Protein AF-A0A932UKZ8-F1 (afdb_monomer_lite)

Sequence (132 aa):
ILFGEGIGVGMIQLVLGIIAAFVGWVVWAYLTYFIGTSIFGGTATPGEMLRTIGFAESPSVLNILSFIPFLGAIIGLVAAIWALVCGVVAIRQALDFSTGKAILTAVIAFIPAAIVTVVLLIIPTLILGAGS

pLDDT: mean 80.65, std 9.66, range [47.84, 92.0]

Radius of gyration: 16.86 Å; chains: 1; bounding box: 42×23×49 Å

Foldseek 3Di:
DVVVLVVVLVVVLVVLLVVLVVVLLLLLLVLLVCLLCVVVNFDADSVLSSVLLVVLLVLVVCCVVLVDPPVVVVSVVVSVVSSLVSQLVSSCVRRVDDSVSSNVSNVVSVVVSVVSSCCSNPVSVCVSVVVD

Structure (mmCIF, N/CA/C/O backbone):
data_AF-A0A932UKZ8-F1
#
_entry.id   AF-A0A932UKZ8-F1
#
loop_
_atom_site.group_PDB
_atom_site.id
_atom_site.type_symbol
_atom_site.label_atom_id
_atom_site.label_alt_id
_atom_site.label_comp_id
_atom_site.label_asym_id
_atom_site.label_entity_id
_atom_site.label_seq_id
_atom_site.pdbx_PDB_ins_code
_atom_site.Cartn_x
_atom_site.Cartn_y
_atom_site.Cartn_z
_atom_site.occupancy
_atom_site.B_iso_or_equiv
_atom_site.auth_seq_id
_atom_site.auth_comp_id
_atom_site.auth_asym_id
_atom_site.auth_atom_id
_atom_site.pdbx_PDB_model_num
ATOM 1 N N . ILE A 1 1 ? 22.214 -1.564 -32.968 1.00 49.44 1 ILE A N 1
ATOM 2 C CA . ILE A 1 1 ? 22.276 -0.496 -31.941 1.00 49.44 1 ILE A CA 1
ATOM 3 C C . ILE A 1 1 ? 20.907 -0.330 -31.268 1.00 49.44 1 ILE A C 1
ATOM 5 O O . ILE A 1 1 ? 20.851 -0.508 -30.064 1.00 49.44 1 ILE A O 1
ATOM 9 N N . LEU A 1 2 ? 19.802 -0.235 -32.023 1.00 54.16 2 LEU A N 1
ATOM 10 C CA . LEU A 1 2 ? 18.416 -0.176 -31.500 1.00 54.16 2 LEU A CA 1
ATOM 11 C C . LEU A 1 2 ? 17.971 -1.328 -30.560 1.00 54.16 2 LEU A C 1
ATOM 13 O O . LEU A 1 2 ? 17.181 -1.112 -29.651 1.00 54.16 2 LEU A O 1
ATOM 17 N N . PHE A 1 3 ? 18.482 -2.556 -30.730 1.00 53.78 3 PHE A N 1
ATOM 18 C CA . PHE A 1 3 ? 18.093 -3.696 -29.878 1.00 53.78 3 PHE A CA 1
ATOM 19 C C . PHE A 1 3 ? 18.729 -3.691 -28.474 1.00 53.78 3 PHE A C 1
ATOM 21 O O . PHE A 1 3 ? 18.187 -4.311 -27.564 1.00 53.78 3 PHE A O 1
ATOM 28 N N . GLY A 1 4 ? 19.869 -3.014 -28.282 1.00 57.41 4 GLY A N 1
ATOM 29 C CA . GLY A 1 4 ? 20.557 -2.958 -26.983 1.00 57.41 4 GLY A CA 1
ATOM 30 C C . GLY A 1 4 ? 19.943 -1.934 -26.026 1.00 57.41 4 GLY A C 1
ATOM 31 O O . GLY A 1 4 ? 19.856 -2.185 -24.826 1.00 57.41 4 GLY A O 1
ATOM 32 N N . GLU A 1 5 ? 19.455 -0.816 -26.567 1.00 63.47 5 GLU A N 1
ATOM 33 C CA . GLU A 1 5 ? 18.802 0.250 -25.796 1.00 63.47 5 GLU A CA 1
ATOM 34 C C . GLU A 1 5 ? 17.436 -0.199 -25.254 1.00 63.47 5 GLU A C 1
ATOM 36 O O . GLU A 1 5 ? 17.136 0.021 -24.081 1.00 63.47 5 GLU A O 1
ATOM 41 N N . GLY A 1 6 ? 16.656 -0.946 -26.048 1.00 68.56 6 GLY A N 1
ATOM 42 C CA . GLY A 1 6 ? 15.357 -1.479 -25.616 1.00 68.56 6 GLY A CA 1
ATOM 43 C C . GLY A 1 6 ? 15.440 -2.483 -24.457 1.00 68.56 6 GLY A C 1
ATOM 44 O O . GLY A 1 6 ? 14.582 -2.479 -23.574 1.00 68.56 6 GLY A O 1
ATOM 45 N N . ILE A 1 7 ? 16.493 -3.309 -24.405 1.00 74.81 7 ILE A N 1
ATOM 46 C CA . ILE A 1 7 ? 16.706 -4.256 -23.294 1.00 74.81 7 ILE A CA 1
ATOM 47 C C . ILE A 1 7 ? 17.086 -3.503 -22.011 1.00 74.81 7 ILE A C 1
ATOM 49 O O . ILE A 1 7 ? 16.579 -3.831 -20.939 1.00 74.81 7 ILE A O 1
ATOM 53 N N . GLY A 1 8 ? 17.929 -2.467 -22.109 1.00 80.81 8 GLY A N 1
ATOM 54 C CA . GLY A 1 8 ? 18.306 -1.634 -20.962 1.00 80.81 8 GLY A CA 1
ATOM 55 C C . GLY A 1 8 ? 17.102 -0.934 -20.326 1.00 80.81 8 GLY A C 1
ATOM 56 O O . GLY A 1 8 ? 16.909 -1.019 -19.112 1.00 80.81 8 GLY A O 1
ATOM 57 N N . VAL A 1 9 ? 16.247 -0.317 -21.145 1.00 80.56 9 VAL A N 1
ATOM 58 C CA . VAL A 1 9 ? 15.016 0.344 -20.678 1.00 80.56 9 VAL A CA 1
ATOM 59 C C . VAL A 1 9 ? 14.041 -0.661 -20.057 1.00 80.56 9 VAL A C 1
ATOM 61 O O . VAL A 1 9 ? 13.512 -0.401 -18.976 1.00 80.56 9 VAL A O 1
ATOM 64 N N . GLY A 1 10 ? 13.857 -1.834 -20.672 1.00 80.19 10 GLY A N 1
ATOM 65 C CA . GLY A 1 10 ? 12.978 -2.882 -20.139 1.00 80.19 10 GLY A CA 1
ATOM 66 C C . GLY A 1 10 ? 13.426 -3.418 -18.773 1.00 80.19 10 GLY A C 1
ATOM 67 O O . GLY A 1 10 ? 12.602 -3.597 -17.875 1.00 80.19 10 GLY A O 1
ATOM 68 N N . MET A 1 11 ? 14.733 -3.609 -18.569 1.00 83.12 11 MET A N 1
ATOM 69 C CA . MET A 1 11 ? 15.276 -4.043 -17.274 1.00 83.12 11 MET A CA 1
ATOM 70 C C . MET A 1 11 ? 15.093 -2.977 -16.187 1.00 83.12 11 MET A C 1
ATOM 72 O O . MET A 1 11 ? 14.730 -3.306 -15.057 1.00 83.12 11 MET A O 1
ATOM 76 N N . ILE A 1 12 ? 15.289 -1.698 -16.526 1.00 85.06 12 ILE A N 1
ATOM 77 C CA . ILE A 1 12 ? 15.037 -0.581 -15.605 1.00 85.06 12 ILE A CA 1
ATOM 78 C C . ILE A 1 12 ? 13.549 -0.526 -15.232 1.00 85.06 12 ILE A C 1
ATOM 80 O O . ILE A 1 12 ? 13.220 -0.416 -14.052 1.00 85.06 12 ILE A O 1
ATOM 84 N N . GLN A 1 13 ? 12.644 -0.666 -16.204 1.00 81.94 13 GLN A N 1
ATOM 85 C CA . GLN A 1 13 ? 11.199 -0.685 -15.956 1.00 81.94 13 GLN A CA 1
ATOM 86 C C . GLN A 1 13 ? 10.766 -1.859 -15.068 1.00 81.94 13 GLN A C 1
ATOM 88 O O . GLN A 1 13 ? 9.925 -1.671 -14.191 1.00 81.94 13 GLN A O 1
ATOM 93 N N . LEU A 1 14 ? 11.366 -3.042 -15.232 1.00 82.88 14 LEU A N 1
ATOM 94 C CA . LEU A 1 14 ? 11.096 -4.192 -14.367 1.00 82.88 14 LEU A CA 1
ATOM 95 C C . LEU A 1 14 ? 11.487 -3.907 -12.911 1.00 82.88 14 LEU A C 1
ATOM 97 O O . LEU A 1 14 ? 10.686 -4.132 -12.002 1.00 82.88 14 LEU A O 1
ATOM 101 N N . VAL A 1 15 ? 12.690 -3.374 -12.679 1.00 86.88 15 VAL A N 1
ATOM 102 C CA . VAL A 1 15 ? 13.161 -3.037 -11.324 1.00 86.88 15 VAL A CA 1
ATOM 103 C C . VAL A 1 15 ? 12.276 -1.962 -10.692 1.00 86.88 15 VAL A C 1
ATOM 105 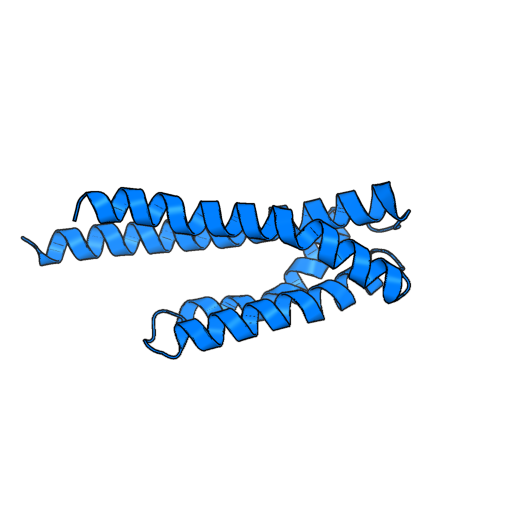O O . VAL A 1 15 ? 11.853 -2.105 -9.544 1.00 86.88 15 VAL A O 1
ATOM 108 N N . LEU A 1 16 ? 11.946 -0.912 -11.446 1.00 85.38 16 LEU A N 1
ATOM 109 C CA . LEU A 1 16 ? 11.073 0.162 -10.974 1.00 85.38 16 LEU A CA 1
ATOM 110 C C . LEU A 1 16 ? 9.652 -0.331 -10.686 1.00 85.38 16 LEU A C 1
ATOM 112 O O . LEU A 1 16 ? 9.066 0.087 -9.691 1.00 85.38 16 LEU A O 1
ATOM 116 N N . GLY A 1 17 ? 9.121 -1.254 -11.491 1.00 83.00 17 GLY A N 1
ATOM 117 C CA . GLY A 1 17 ? 7.819 -1.879 -11.260 1.00 83.00 17 GLY A CA 1
ATOM 118 C C . GLY A 1 17 ? 7.773 -2.687 -9.961 1.00 83.00 17 GLY A C 1
ATOM 119 O O . GLY A 1 17 ? 6.813 -2.571 -9.200 1.00 83.00 17 GLY A O 1
ATOM 120 N N . ILE A 1 18 ? 8.834 -3.445 -9.656 1.00 85.44 18 ILE A N 1
ATOM 121 C CA . ILE A 1 18 ? 8.949 -4.173 -8.381 1.00 85.44 18 ILE A CA 1
ATOM 122 C C . ILE A 1 18 ? 8.975 -3.188 -7.207 1.00 85.44 18 ILE A C 1
ATOM 124 O O . ILE A 1 18 ? 8.222 -3.355 -6.248 1.00 85.44 18 ILE A O 1
ATOM 128 N N . ILE A 1 19 ? 9.799 -2.137 -7.286 1.00 89.19 19 ILE A N 1
ATOM 129 C CA . ILE A 1 19 ? 9.877 -1.108 -6.237 1.00 89.19 19 ILE A CA 1
ATOM 130 C C . ILE A 1 19 ? 8.514 -0.431 -6.047 1.00 89.19 19 ILE A C 1
ATOM 132 O O . ILE A 1 19 ? 8.049 -0.297 -4.915 1.00 89.19 19 ILE A O 1
ATOM 136 N N . ALA A 1 20 ? 7.850 -0.051 -7.140 1.00 86.50 20 ALA A N 1
ATOM 137 C CA . ALA A 1 20 ? 6.533 0.572 -7.110 1.00 86.50 20 ALA A CA 1
ATOM 138 C C . ALA A 1 20 ? 5.485 -0.327 -6.438 1.00 86.50 20 ALA A C 1
ATOM 140 O O . ALA A 1 20 ? 4.702 0.166 -5.629 1.00 86.50 20 ALA A O 1
ATOM 141 N N . ALA A 1 21 ? 5.505 -1.637 -6.708 1.00 83.75 21 ALA A N 1
ATOM 142 C CA . ALA A 1 21 ? 4.598 -2.595 -6.079 1.00 83.75 21 ALA A CA 1
ATOM 143 C C . ALA A 1 21 ? 4.809 -2.676 -4.557 1.00 83.75 21 ALA A C 1
ATOM 145 O O . ALA A 1 21 ? 3.844 -2.593 -3.795 1.00 83.75 21 ALA A O 1
ATOM 146 N N . PHE A 1 22 ? 6.063 -2.769 -4.100 1.00 88.31 22 PHE A N 1
ATOM 147 C CA . PHE A 1 22 ? 6.379 -2.788 -2.667 1.00 88.31 22 PHE A CA 1
ATOM 148 C C . PHE A 1 22 ? 5.984 -1.481 -1.969 1.00 88.31 22 PHE A C 1
ATOM 150 O O . PHE A 1 22 ? 5.363 -1.515 -0.906 1.00 88.31 22 PHE A O 1
ATOM 157 N N . VAL A 1 23 ? 6.314 -0.328 -2.560 1.00 90.81 23 VAL A N 1
ATOM 158 C CA . VAL A 1 23 ? 5.979 0.984 -1.984 1.00 90.81 23 VAL A CA 1
ATOM 159 C C . VAL A 1 23 ? 4.467 1.201 -1.969 1.00 90.81 23 VAL A C 1
ATOM 161 O O . VAL A 1 23 ? 3.931 1.619 -0.944 1.00 90.81 23 VAL A O 1
ATOM 164 N N . GLY A 1 24 ? 3.772 0.880 -3.062 1.00 88.44 24 GLY A N 1
ATOM 165 C CA . GLY A 1 24 ? 2.316 0.991 -3.160 1.00 88.44 24 GLY A CA 1
ATOM 166 C C . GLY A 1 24 ? 1.603 0.164 -2.091 1.00 88.44 24 GLY A C 1
ATOM 167 O O . GLY A 1 24 ? 0.723 0.681 -1.404 1.00 88.44 24 GLY A O 1
ATOM 168 N N . TRP A 1 25 ? 2.048 -1.076 -1.870 1.00 87.69 25 TRP A N 1
ATOM 169 C CA . TRP A 1 25 ? 1.524 -1.941 -0.811 1.00 87.69 25 TRP A CA 1
ATOM 170 C C . TRP A 1 25 ? 1.719 -1.354 0.594 1.00 87.69 25 TRP A C 1
ATOM 172 O O . TRP A 1 25 ? 0.767 -1.291 1.377 1.00 87.69 25 TRP A O 1
ATOM 182 N N . VAL A 1 26 ? 2.930 -0.887 0.916 1.00 91.44 26 VAL A N 1
ATOM 183 C CA . VAL A 1 26 ? 3.218 -0.276 2.224 1.00 91.44 26 VAL A CA 1
ATOM 184 C C . VAL A 1 26 ? 2.363 0.975 2.424 1.00 91.44 26 VAL A C 1
ATOM 186 O O . VAL A 1 26 ? 1.719 1.122 3.462 1.00 91.44 26 VAL A O 1
ATOM 189 N N . VAL A 1 27 ? 2.302 1.857 1.425 1.00 91.38 27 VAL A N 1
ATOM 190 C CA . VAL A 1 27 ? 1.491 3.081 1.474 1.00 91.38 27 VAL A CA 1
ATOM 191 C C . VAL A 1 27 ? 0.019 2.745 1.697 1.00 91.38 27 VAL A C 1
ATOM 193 O O . VAL A 1 27 ? -0.613 3.331 2.575 1.00 91.38 27 VAL A O 1
ATOM 196 N N . TRP A 1 28 ? -0.513 1.766 0.968 1.00 88.75 28 TRP A N 1
ATOM 197 C CA . TRP A 1 28 ? -1.888 1.304 1.123 1.00 88.75 28 TRP A CA 1
ATOM 198 C C . TRP A 1 28 ? -2.181 0.793 2.540 1.00 88.75 28 TRP A C 1
ATOM 200 O O . TRP A 1 28 ? -3.151 1.231 3.167 1.00 88.75 28 TRP A O 1
ATOM 210 N N . ALA A 1 29 ? -1.319 -0.070 3.082 1.00 90.31 29 ALA A N 1
ATOM 211 C CA . ALA A 1 29 ? -1.482 -0.616 4.426 1.00 90.31 29 ALA A CA 1
ATOM 212 C C . ALA A 1 29 ? -1.444 0.474 5.508 1.00 90.31 29 ALA A C 1
ATOM 214 O O . ALA A 1 29 ? -2.291 0.490 6.405 1.00 90.31 29 ALA A O 1
ATOM 215 N N . TYR A 1 30 ? -0.499 1.413 5.411 1.00 91.81 30 TYR A N 1
ATOM 216 C CA . TYR A 1 30 ? -0.350 2.489 6.392 1.00 91.81 30 TYR A CA 1
ATOM 217 C C . TYR A 1 30 ? -1.448 3.550 6.295 1.00 91.81 30 TYR A C 1
ATOM 219 O O . TYR A 1 30 ? -1.918 4.014 7.334 1.00 91.81 30 TYR A O 1
ATOM 227 N N . LEU A 1 31 ? -1.899 3.911 5.090 1.00 90.62 31 LEU A N 1
ATOM 228 C CA . LEU A 1 31 ? -3.038 4.819 4.916 1.00 90.62 31 LEU A CA 1
ATOM 229 C C . LEU A 1 31 ? -4.301 4.222 5.533 1.00 90.62 31 LEU A C 1
ATOM 231 O O . LEU A 1 31 ? -4.990 4.881 6.308 1.00 90.62 31 LEU A O 1
ATOM 235 N N . THR A 1 32 ? -4.559 2.951 5.244 1.00 89.69 32 THR A N 1
ATOM 236 C CA . THR A 1 32 ? -5.708 2.218 5.773 1.00 89.69 32 THR A CA 1
ATOM 237 C C . THR A 1 32 ? -5.658 2.095 7.296 1.00 89.69 32 THR A C 1
ATOM 239 O O . THR A 1 32 ? -6.661 2.341 7.968 1.00 89.69 32 THR A O 1
ATOM 242 N N . TYR A 1 33 ? -4.486 1.774 7.854 1.00 92.00 33 TYR A N 1
ATOM 243 C CA . TYR A 1 33 ? -4.250 1.786 9.298 1.00 92.00 33 TYR A CA 1
ATOM 244 C C . TYR A 1 33 ? -4.535 3.165 9.898 1.00 92.00 33 TYR A C 1
ATOM 246 O O . TYR A 1 33 ? -5.304 3.272 10.850 1.00 92.00 33 TYR A O 1
ATOM 254 N N . PHE A 1 34 ? -3.942 4.223 9.341 1.00 91.88 34 PHE A N 1
ATOM 255 C CA . PHE A 1 34 ? -4.039 5.568 9.899 1.00 91.88 34 PHE A CA 1
ATOM 256 C C . PHE A 1 34 ? -5.478 6.083 9.865 1.00 91.88 34 PHE A C 1
ATOM 258 O O . PHE A 1 34 ? -5.982 6.564 10.876 1.00 91.88 34 PHE A O 1
ATOM 265 N N . ILE A 1 35 ? -6.165 5.917 8.734 1.00 90.62 35 ILE A N 1
ATOM 266 C CA . ILE A 1 35 ? -7.567 6.309 8.556 1.00 90.62 35 ILE A CA 1
ATOM 267 C C . ILE A 1 35 ? -8.469 5.484 9.482 1.00 90.62 35 ILE A C 1
ATOM 269 O O . ILE A 1 35 ? -9.300 6.047 10.193 1.00 90.62 35 ILE A O 1
ATOM 273 N N . GLY A 1 36 ? -8.293 4.162 9.521 1.00 86.31 36 GLY A N 1
ATOM 274 C CA . GLY A 1 36 ? -9.104 3.273 10.352 1.00 86.31 36 GLY A CA 1
ATOM 275 C C . GLY A 1 36 ? -8.950 3.551 11.847 1.00 86.31 36 GLY A C 1
ATOM 276 O O . GLY A 1 36 ? -9.939 3.730 12.555 1.00 86.31 36 GLY A O 1
ATOM 277 N N . THR A 1 37 ? -7.719 3.651 12.338 1.00 89.88 37 THR A N 1
ATOM 278 C CA . THR A 1 37 ? -7.452 3.918 13.760 1.00 89.88 37 THR A CA 1
ATOM 279 C C . THR A 1 37 ? -7.830 5.344 14.162 1.00 89.88 37 THR A C 1
ATOM 281 O O . THR A 1 37 ? -8.498 5.527 15.178 1.00 89.88 37 THR A O 1
ATOM 284 N N . SER A 1 38 ? -7.499 6.349 13.345 1.00 86.94 38 SER A N 1
ATOM 285 C CA . SER A 1 38 ? -7.684 7.762 13.712 1.00 86.94 38 SER A CA 1
ATOM 286 C C . SER A 1 38 ? -9.115 8.267 13.522 1.00 86.94 38 SER A C 1
ATOM 288 O O . SER A 1 38 ? -9.577 9.083 14.313 1.00 86.94 38 SER A O 1
ATOM 290 N N . ILE A 1 39 ? -9.826 7.813 12.483 1.00 87.19 39 ILE A N 1
ATOM 291 C CA . ILE A 1 39 ? -11.182 8.304 12.168 1.00 87.19 39 ILE A CA 1
ATOM 292 C C . ILE A 1 39 ? -12.256 7.395 12.771 1.00 87.19 39 ILE A C 1
ATOM 294 O O . ILE A 1 39 ? -13.292 7.876 13.229 1.00 87.19 39 ILE A O 1
ATOM 298 N N . PHE A 1 40 ? -12.026 6.080 12.780 1.00 85.38 40 PHE A N 1
ATOM 299 C CA . PHE A 1 40 ? -13.058 5.095 13.119 1.00 85.38 40 PHE A CA 1
ATOM 300 C C . PHE A 1 40 ? -12.786 4.312 14.411 1.00 85.38 40 PHE A C 1
ATOM 302 O O . PHE A 1 40 ? -13.653 3.527 14.817 1.00 85.38 40 PHE A O 1
ATOM 309 N N . GLY A 1 41 ? -11.645 4.563 15.067 1.00 87.06 41 GLY A N 1
ATOM 310 C CA . GLY A 1 41 ? -11.281 3.995 16.368 1.00 87.06 41 GLY A CA 1
ATOM 311 C C . GLY A 1 41 ? -10.888 2.519 16.318 1.00 87.06 41 GLY A C 1
ATOM 312 O O . GLY A 1 41 ? -11.194 1.785 17.252 1.00 87.06 41 GLY A O 1
ATOM 313 N N . GLY A 1 42 ? -10.292 2.063 15.214 1.00 85.50 42 GLY A N 1
ATOM 314 C CA . GLY A 1 42 ? -9.859 0.671 15.071 1.00 85.50 42 GLY A CA 1
ATOM 315 C C . GLY A 1 42 ? -8.718 0.287 16.015 1.00 85.50 42 GLY A C 1
ATOM 316 O O . GLY A 1 42 ? -7.945 1.133 16.458 1.00 85.50 42 GLY A O 1
ATOM 317 N N . THR A 1 43 ? -8.624 -1.008 16.301 1.00 88.56 43 THR A N 1
ATOM 318 C CA . THR A 1 43 ? -7.755 -1.605 17.333 1.00 88.56 43 THR A CA 1
ATOM 319 C C . THR A 1 43 ? -6.472 -2.234 16.787 1.00 88.56 43 THR A C 1
ATOM 321 O O . THR A 1 43 ? -5.610 -2.628 17.570 1.00 88.56 43 THR A O 1
ATOM 324 N N . ALA A 1 44 ? -6.328 -2.317 15.460 1.00 87.00 44 ALA A N 1
ATOM 325 C CA . ALA A 1 44 ? -5.173 -2.927 14.806 1.00 87.00 44 ALA A CA 1
ATOM 326 C C . ALA A 1 44 ? -3.865 -2.227 15.181 1.00 87.00 44 ALA A C 1
ATOM 328 O O . ALA A 1 44 ? -3.822 -1.002 15.278 1.00 87.00 44 ALA A O 1
ATOM 329 N N . THR A 1 45 ? -2.766 -2.974 15.248 1.00 91.06 45 THR A N 1
ATOM 330 C CA . THR A 1 45 ? -1.410 -2.406 15.212 1.00 91.06 45 THR A CA 1
ATOM 331 C C . THR A 1 45 ? -0.920 -2.208 13.766 1.00 91.06 45 THR A C 1
ATOM 333 O O . THR A 1 45 ? -1.389 -2.898 12.851 1.00 91.06 45 THR A O 1
ATOM 336 N N . PRO A 1 46 ? 0.076 -1.330 13.510 1.00 88.75 46 PRO A N 1
ATOM 337 C CA . PRO A 1 46 ? 0.636 -1.156 12.165 1.00 88.75 46 PRO A CA 1
ATOM 338 C C . PRO A 1 46 ? 1.140 -2.468 11.541 1.00 88.75 46 PRO A C 1
ATOM 340 O O . PRO A 1 46 ? 0.922 -2.726 10.360 1.00 88.75 46 PRO A O 1
ATOM 343 N N . GLY A 1 47 ? 1.784 -3.326 12.342 1.00 88.88 47 GLY A N 1
ATOM 344 C CA . GLY A 1 47 ? 2.323 -4.610 11.884 1.00 88.88 47 GLY A CA 1
ATOM 345 C C . GLY A 1 47 ? 1.253 -5.675 11.623 1.00 88.88 47 GLY A C 1
ATOM 346 O O . GLY A 1 47 ? 1.440 -6.544 10.769 1.00 88.88 47 GLY A O 1
ATOM 347 N N 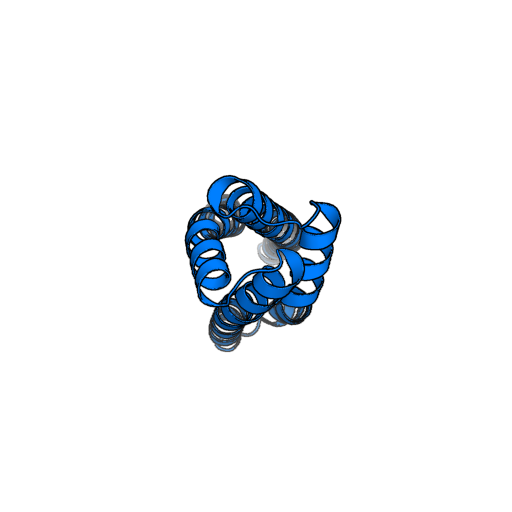. GLU A 1 48 ? 0.122 -5.628 12.325 1.00 88.81 48 GLU A N 1
ATOM 348 C CA . GLU A 1 48 ? -1.040 -6.467 12.009 1.00 88.81 48 GLU A CA 1
ATOM 349 C C . GLU A 1 48 ? -1.694 -6.023 10.708 1.00 88.81 48 GLU A C 1
ATOM 351 O O . GLU A 1 48 ? -1.920 -6.864 9.837 1.00 88.81 48 GLU A O 1
ATOM 356 N N . MET A 1 49 ? -1.912 -4.719 10.519 1.00 89.25 49 MET A N 1
ATOM 357 C CA . MET A 1 49 ? -2.493 -4.213 9.276 1.00 89.25 49 MET A CA 1
A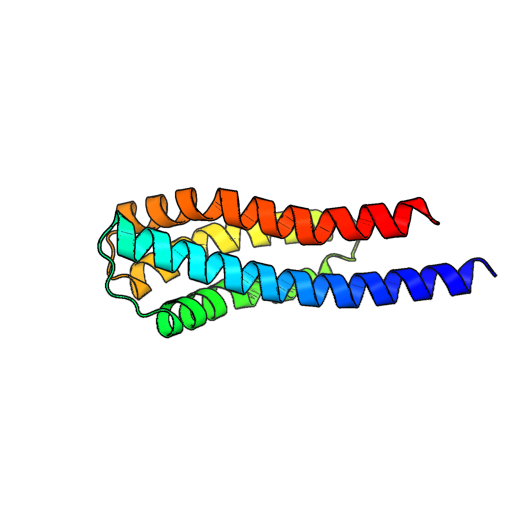TOM 358 C C . MET A 1 49 ? -1.602 -4.533 8.070 1.00 89.25 49 MET A C 1
ATOM 360 O O . MET A 1 49 ? -2.095 -5.059 7.074 1.00 89.25 49 MET A O 1
ATOM 364 N N . LEU A 1 50 ? -0.290 -4.293 8.175 1.00 90.44 50 LEU A N 1
ATOM 365 C CA . LEU A 1 50 ? 0.661 -4.586 7.101 1.00 90.44 50 LEU A CA 1
ATOM 366 C C . LEU A 1 50 ? 0.613 -6.064 6.691 1.00 90.44 50 LEU A C 1
ATOM 368 O O . LEU A 1 50 ? 0.487 -6.369 5.507 1.00 90.44 50 LEU A O 1
ATOM 372 N N . ARG A 1 51 ? 0.642 -6.989 7.659 1.00 88.44 51 ARG A N 1
ATOM 373 C CA . ARG A 1 51 ? 0.548 -8.430 7.373 1.00 88.44 51 ARG A CA 1
ATOM 374 C C . ARG A 1 51 ? -0.799 -8.808 6.760 1.00 88.44 51 ARG A C 1
ATOM 376 O O . ARG A 1 51 ? -0.828 -9.551 5.785 1.00 88.44 51 ARG A O 1
ATOM 383 N N . THR A 1 52 ? -1.899 -8.281 7.291 1.00 89.69 52 THR A N 1
ATOM 384 C CA . THR A 1 52 ? -3.254 -8.624 6.824 1.00 89.69 52 THR A CA 1
ATOM 385 C C . THR A 1 52 ? -3.499 -8.124 5.399 1.00 89.69 52 THR A C 1
ATOM 387 O O . THR A 1 52 ? -3.993 -8.874 4.559 1.00 89.69 52 THR A O 1
ATOM 390 N N . ILE A 1 53 ? -3.079 -6.893 5.093 1.00 87.94 53 ILE A N 1
ATOM 391 C CA . ILE A 1 53 ? -3.112 -6.341 3.733 1.00 87.94 53 ILE A CA 1
ATOM 392 C C . ILE A 1 53 ? -2.152 -7.116 2.817 1.00 87.94 53 ILE A C 1
ATOM 394 O O . ILE A 1 53 ? -2.502 -7.400 1.680 1.00 87.94 53 ILE A O 1
ATOM 398 N N . GLY A 1 54 ? -0.974 -7.531 3.297 1.00 85.56 54 GLY A N 1
ATOM 399 C CA . GLY A 1 54 ? -0.052 -8.383 2.529 1.00 85.56 54 GLY A CA 1
ATOM 400 C C . GLY A 1 54 ? -0.661 -9.725 2.105 1.00 85.56 54 GLY A C 1
ATOM 401 O O . GLY A 1 54 ? -0.483 -10.158 0.965 1.00 85.56 54 GLY A O 1
ATOM 402 N N . PHE A 1 55 ? -1.447 -10.360 2.978 1.00 84.19 55 PHE A N 1
ATOM 403 C CA . PHE A 1 55 ? -2.201 -11.562 2.608 1.00 84.19 55 PHE A CA 1
ATOM 404 C C . PHE A 1 55 ? -3.327 -11.260 1.612 1.00 84.19 55 PHE A C 1
ATOM 406 O O . PHE A 1 55 ? -3.534 -12.031 0.676 1.00 84.19 55 PHE A O 1
ATOM 413 N N . ALA A 1 56 ? -4.019 -10.129 1.766 1.00 83.25 56 ALA A N 1
ATOM 414 C CA . ALA A 1 56 ? -5.055 -9.696 0.826 1.00 83.25 5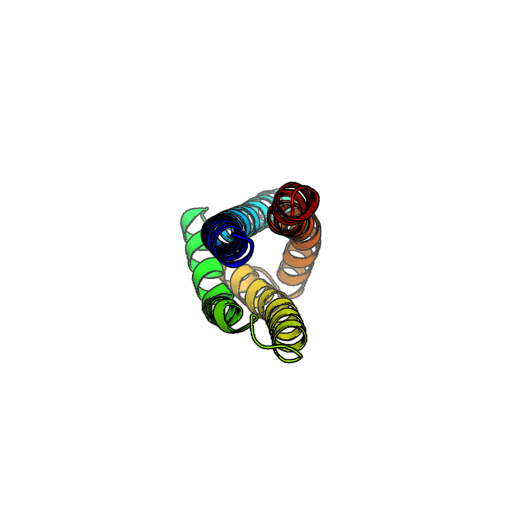6 ALA A CA 1
ATOM 415 C C . ALA A 1 56 ? -4.500 -9.423 -0.587 1.00 83.25 56 ALA A C 1
ATOM 417 O O . ALA A 1 56 ? -5.145 -9.775 -1.576 1.00 83.25 56 ALA A O 1
ATOM 418 N N . GLU A 1 57 ? -3.291 -8.863 -0.669 1.00 79.19 57 GLU A N 1
ATOM 419 C CA . GLU A 1 57 ? -2.582 -8.514 -1.909 1.00 79.19 57 GLU A CA 1
ATOM 420 C C . GLU A 1 57 ? -1.806 -9.685 -2.535 1.00 79.19 57 GLU A C 1
ATOM 422 O O . GLU A 1 57 ? -1.242 -9.544 -3.617 1.00 79.19 57 GLU A O 1
ATOM 427 N N . SER A 1 58 ? -1.766 -10.864 -1.905 1.00 79.94 58 SER A N 1
ATOM 428 C CA . SER A 1 58 ? -1.008 -12.011 -2.435 1.00 79.94 58 SER A CA 1
ATOM 429 C C . SER A 1 58 ? -1.381 -12.386 -3.886 1.00 79.94 58 SER A C 1
ATOM 431 O O . SER A 1 58 ? -0.480 -12.684 -4.673 1.00 79.94 58 SER A O 1
ATOM 433 N N . PRO A 1 59 ? -2.658 -12.317 -4.313 1.00 68.88 59 PRO A N 1
ATOM 434 C CA . PRO A 1 59 ? -3.037 -12.590 -5.704 1.00 68.88 59 PRO A CA 1
ATOM 435 C C . PRO A 1 59 ? -2.582 -11.514 -6.692 1.00 68.88 59 PRO A C 1
ATOM 437 O O . PRO A 1 59 ? -2.418 -11.811 -7.874 1.00 68.88 59 PRO A O 1
ATOM 440 N N . SER A 1 60 ? -2.292 -10.296 -6.224 1.00 74.75 60 SER A N 1
ATOM 441 C CA . SER A 1 60 ? -1.755 -9.209 -7.049 1.00 74.75 60 SER A CA 1
ATOM 442 C C . SER A 1 60 ? -0.366 -9.538 -7.613 1.00 74.75 60 SER A C 1
ATOM 444 O O . SER A 1 60 ? 0.045 -8.935 -8.601 1.00 74.75 60 SER A O 1
ATOM 446 N N . VAL A 1 61 ? 0.341 -10.544 -7.077 1.00 72.75 61 VAL A N 1
ATOM 447 C CA . VAL A 1 61 ? 1.581 -11.083 -7.675 1.00 72.75 61 VAL A CA 1
ATOM 448 C C . VAL A 1 61 ? 1.359 -11.572 -9.111 1.00 72.75 61 VAL A C 1
ATOM 450 O O . VAL A 1 61 ? 2.266 -11.476 -9.939 1.00 72.75 61 VAL A O 1
ATOM 453 N N . LEU A 1 62 ? 0.144 -12.016 -9.456 1.00 71.50 62 LEU A N 1
ATOM 454 C CA . LEU A 1 62 ? -0.215 -12.415 -10.821 1.00 71.50 62 LEU A CA 1
ATOM 455 C C . LEU A 1 62 ? -0.102 -11.263 -11.831 1.00 71.50 62 LEU A C 1
ATOM 457 O O . LEU A 1 62 ? 0.007 -11.524 -13.029 1.00 71.50 62 LEU A O 1
ATOM 461 N N . ASN A 1 63 ? -0.041 -10.006 -11.374 1.00 71.94 63 ASN A N 1
ATOM 462 C CA . ASN A 1 63 ? 0.227 -8.854 -12.235 1.00 71.94 63 ASN A CA 1
ATOM 463 C C . ASN A 1 63 ? 1.578 -8.949 -12.952 1.00 71.94 63 ASN A C 1
ATOM 465 O O . ASN A 1 63 ? 1.749 -8.290 -13.973 1.00 71.94 63 ASN A O 1
ATOM 469 N N . ILE A 1 64 ? 2.514 -9.800 -12.514 1.00 69.56 64 ILE A N 1
ATOM 470 C CA . ILE A 1 64 ? 3.730 -10.073 -13.294 1.00 69.56 64 ILE A CA 1
ATOM 471 C C . ILE A 1 64 ? 3.416 -10.640 -14.686 1.00 69.56 64 ILE A C 1
ATOM 473 O O . ILE A 1 64 ? 4.210 -10.462 -15.596 1.00 69.56 64 ILE A O 1
ATOM 477 N N . LEU A 1 65 ? 2.253 -11.272 -14.884 1.00 71.19 65 LEU A N 1
ATOM 478 C CA . LEU A 1 65 ? 1.803 -11.809 -16.174 1.00 71.19 65 LEU A CA 1
ATOM 479 C C . LEU A 1 65 ? 1.162 -10.745 -17.082 1.00 71.19 65 LEU A C 1
ATOM 481 O O . LEU A 1 65 ? 0.759 -11.045 -18.205 1.00 71.19 65 LEU A O 1
ATOM 485 N N . SER A 1 66 ? 1.063 -9.494 -16.622 1.00 69.12 66 SER A N 1
ATOM 486 C CA . SER A 1 66 ? 0.398 -8.413 -17.358 1.00 69.12 66 SER A CA 1
ATOM 487 C C . SER A 1 66 ? 1.135 -7.949 -18.621 1.00 69.12 66 SER A C 1
ATOM 489 O O . SER A 1 66 ? 0.546 -7.235 -19.428 1.00 69.12 66 SER A O 1
ATOM 491 N N . PHE A 1 67 ? 2.374 -8.403 -18.853 1.00 68.62 67 PHE A N 1
ATOM 492 C CA . PHE A 1 67 ? 3.102 -8.159 -20.106 1.00 68.62 67 PHE A CA 1
ATOM 493 C C . PHE A 1 67 ? 2.430 -8.798 -21.334 1.00 68.62 67 PHE A C 1
ATOM 495 O O . PHE A 1 67 ? 2.785 -8.468 -22.465 1.00 68.62 67 PHE A O 1
ATOM 502 N N . ILE A 1 68 ? 1.478 -9.720 -21.136 1.00 73.19 68 ILE A N 1
ATOM 503 C CA . ILE A 1 68 ? 0.745 -10.360 -22.228 1.00 73.19 68 ILE A CA 1
ATOM 504 C C . ILE A 1 68 ? -0.301 -9.372 -22.790 1.00 73.19 68 ILE A C 1
ATOM 506 O O . ILE A 1 68 ? -1.200 -8.950 -22.050 1.00 73.19 68 ILE A O 1
ATOM 510 N N . PRO A 1 69 ? -0.244 -9.023 -24.093 1.00 63.78 69 PRO A N 1
ATOM 511 C CA . PRO A 1 69 ? -1.213 -8.125 -24.723 1.00 63.78 69 PRO A CA 1
ATOM 512 C C . PRO A 1 69 ? -2.657 -8.613 -24.531 1.00 63.78 69 PRO A C 1
ATOM 514 O O . PRO A 1 69 ? -2.910 -9.816 -24.557 1.00 63.78 69 PRO A O 1
ATOM 517 N N . PHE A 1 70 ? -3.609 -7.688 -24.350 1.00 67.75 70 PHE A N 1
ATOM 518 C CA . PHE A 1 70 ? -5.034 -7.927 -24.023 1.00 67.75 70 PHE A CA 1
ATOM 519 C C . PHE A 1 70 ? -5.308 -8.550 -22.641 1.00 67.75 70 PHE A C 1
ATOM 521 O O . PHE A 1 70 ? -6.242 -8.127 -21.959 1.00 67.75 70 PHE A O 1
ATOM 528 N N . LEU A 1 71 ? -4.477 -9.488 -22.183 1.00 67.94 71 LEU A N 1
ATOM 529 C CA . LEU A 1 71 ? -4.563 -10.093 -20.851 1.00 67.94 71 LEU A CA 1
ATOM 530 C C . LEU A 1 71 ? -4.158 -9.115 -19.743 1.00 67.94 71 LEU A C 1
ATOM 532 O O . LEU A 1 71 ? -4.808 -9.097 -18.703 1.00 67.94 71 LEU A O 1
ATOM 536 N N . GLY A 1 72 ? -3.168 -8.247 -19.969 1.00 66.88 72 GLY A N 1
ATOM 537 C CA . GLY A 1 72 ? -2.712 -7.277 -18.967 1.00 66.88 72 GLY A CA 1
ATOM 538 C C . GLY A 1 72 ? -3.789 -6.309 -18.473 1.00 66.88 72 GLY A C 1
ATOM 539 O O . GLY A 1 72 ? -3.892 -6.074 -17.272 1.00 66.88 72 GLY A O 1
ATOM 540 N N . ALA A 1 73 ? -4.646 -5.805 -19.365 1.00 69.12 73 ALA A N 1
ATOM 541 C CA . ALA A 1 73 ? 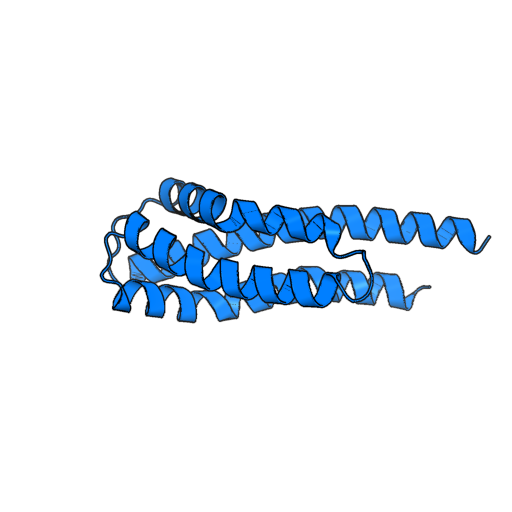-5.740 -4.907 -18.984 1.00 69.12 73 ALA A CA 1
ATOM 542 C C . ALA A 1 73 ? -6.816 -5.624 -18.150 1.00 69.12 73 ALA A C 1
ATOM 544 O O . ALA A 1 73 ? -7.325 -5.069 -17.176 1.00 69.12 73 ALA A O 1
ATOM 545 N N . ILE A 1 74 ? -7.129 -6.876 -18.501 1.00 74.88 74 ILE A N 1
ATOM 546 C CA . ILE A 1 74 ? -8.081 -7.710 -17.757 1.00 74.88 74 ILE A CA 1
ATOM 547 C C . ILE A 1 74 ? -7.503 -8.071 -16.387 1.00 74.88 74 ILE A C 1
ATOM 549 O O . ILE A 1 74 ? -8.192 -7.927 -15.381 1.00 74.88 74 ILE A O 1
ATOM 553 N N . ILE A 1 75 ? -6.234 -8.483 -16.336 1.00 69.44 75 ILE A N 1
ATOM 554 C CA . ILE A 1 75 ? -5.519 -8.804 -15.096 1.00 69.44 75 ILE A CA 1
ATOM 555 C C . ILE A 1 75 ? -5.479 -7.578 -14.177 1.00 69.44 75 ILE A C 1
ATOM 557 O O . ILE A 1 75 ? -5.822 -7.701 -13.006 1.00 69.44 75 ILE A O 1
ATOM 561 N N . GLY A 1 76 ? -5.170 -6.391 -14.708 1.00 69.19 76 GLY A N 1
ATOM 562 C CA . GLY A 1 76 ? -5.175 -5.146 -13.938 1.00 69.19 76 GLY A CA 1
ATOM 563 C C . GLY A 1 76 ? -6.555 -4.787 -13.376 1.00 69.19 76 GLY A C 1
ATOM 564 O O . GLY A 1 76 ? -6.664 -4.413 -12.209 1.00 69.19 76 GLY A O 1
ATOM 565 N N . LEU A 1 77 ? -7.625 -4.953 -14.162 1.00 72.69 77 LEU A N 1
ATOM 566 C CA . LEU A 1 77 ? -8.994 -4.718 -13.692 1.00 72.69 77 LEU A CA 1
ATOM 567 C C . LEU A 1 77 ? -9.405 -5.723 -12.606 1.00 72.69 77 LEU A C 1
ATOM 569 O O . LEU A 1 77 ? -9.965 -5.334 -11.581 1.00 72.69 77 LEU A O 1
ATOM 573 N N . VAL A 1 78 ? -9.111 -7.009 -12.811 1.00 74.25 78 VAL A N 1
ATOM 574 C CA . VAL A 1 78 ? -9.390 -8.070 -11.834 1.00 74.25 78 VAL A CA 1
ATOM 575 C C . VAL A 1 78 ? -8.603 -7.834 -10.548 1.00 74.25 78 VAL A C 1
ATOM 577 O O . VAL A 1 78 ? -9.185 -7.936 -9.472 1.00 74.25 78 VAL A O 1
ATOM 580 N N . ALA A 1 79 ? -7.328 -7.452 -10.641 1.00 69.19 79 ALA A N 1
ATOM 581 C CA . ALA A 1 79 ? -6.499 -7.113 -9.489 1.00 69.19 79 ALA A CA 1
ATOM 582 C C . ALA A 1 79 ? -7.050 -5.899 -8.729 1.00 69.19 79 ALA A C 1
ATOM 584 O O . ALA A 1 79 ? -7.093 -5.924 -7.504 1.00 69.19 79 ALA A O 1
ATOM 585 N N . ALA A 1 80 ? -7.547 -4.871 -9.423 1.00 69.38 80 ALA A N 1
ATOM 586 C CA . ALA A 1 80 ? -8.163 -3.712 -8.777 1.00 69.38 80 ALA A CA 1
ATOM 587 C C . ALA A 1 80 ? -9.459 -4.076 -8.028 1.00 69.38 80 ALA A C 1
ATOM 589 O O . ALA A 1 80 ? -9.663 -3.655 -6.887 1.00 69.38 80 ALA A O 1
ATOM 590 N N . ILE A 1 81 ? -10.325 -4.890 -8.643 1.00 75.50 81 ILE A N 1
ATOM 591 C CA . ILE A 1 81 ? -11.553 -5.386 -7.999 1.00 75.50 81 ILE A CA 1
ATOM 592 C C . ILE A 1 81 ? -11.199 -6.278 -6.803 1.00 75.50 81 ILE A C 1
ATOM 594 O O . ILE A 1 81 ? -11.791 -6.145 -5.732 1.00 75.50 81 ILE A O 1
ATOM 598 N N . TRP A 1 82 ? -10.210 -7.157 -6.966 1.00 75.06 82 TRP A N 1
ATOM 599 C CA . TRP A 1 82 ? -9.710 -8.033 -5.914 1.00 75.06 82 TRP A CA 1
ATOM 600 C C . TRP A 1 82 ? -9.152 -7.238 -4.731 1.00 75.06 82 TRP A C 1
ATOM 602 O O . TRP A 1 82 ? -9.557 -7.481 -3.597 1.00 75.06 82 TRP A O 1
ATOM 612 N N . ALA A 1 83 ? -8.299 -6.243 -4.984 1.00 71.75 83 ALA A N 1
ATOM 613 C CA . ALA A 1 83 ? -7.728 -5.373 -3.959 1.00 71.75 83 ALA A CA 1
ATOM 614 C C . ALA A 1 83 ? -8.817 -4.638 -3.161 1.00 71.75 83 ALA A C 1
ATOM 616 O O . ALA A 1 83 ? -8.724 -4.528 -1.939 1.00 71.75 83 ALA A O 1
ATOM 617 N N . LEU A 1 84 ? -9.904 -4.209 -3.814 1.00 71.75 84 LEU A N 1
ATOM 618 C CA . LEU A 1 84 ? -11.052 -3.612 -3.127 1.00 71.75 84 LEU A CA 1
ATOM 619 C C . LEU A 1 84 ? -11.801 -4.628 -2.255 1.00 71.75 84 LEU A C 1
ATOM 621 O O . LEU A 1 84 ? -12.044 -4.366 -1.076 1.00 71.75 84 LEU A O 1
ATOM 625 N N . VAL A 1 85 ? -12.159 -5.793 -2.801 1.00 76.31 85 VAL A N 1
ATOM 626 C CA . VAL A 1 85 ? -12.931 -6.814 -2.069 1.00 76.31 85 VAL A CA 1
ATOM 627 C C . VAL A 1 85 ? -12.121 -7.383 -0.901 1.00 76.31 85 VAL A C 1
ATOM 629 O O . VAL A 1 85 ? -12.598 -7.411 0.238 1.00 76.31 85 VAL A O 1
ATOM 632 N N . CYS A 1 86 ? -10.885 -7.803 -1.157 1.00 76.81 86 CYS A N 1
ATOM 633 C CA . CYS A 1 86 ? -9.999 -8.363 -0.142 1.00 76.81 86 CYS A CA 1
ATOM 634 C C . CYS A 1 86 ? -9.515 -7.300 0.841 1.00 76.81 86 CYS A C 1
ATOM 636 O O . CYS A 1 86 ? -9.432 -7.594 2.033 1.00 76.81 86 CYS A O 1
ATOM 638 N N . GLY A 1 87 ? -9.295 -6.065 0.385 1.00 75.44 87 GLY A N 1
ATOM 639 C CA . GLY A 1 87 ? -9.004 -4.926 1.251 1.00 75.44 87 GLY A CA 1
ATOM 640 C C . GLY A 1 87 ? -10.108 -4.712 2.283 1.00 75.44 87 GLY A C 1
ATOM 641 O O . GLY A 1 87 ? -9.825 -4.673 3.476 1.00 75.44 87 GLY A O 1
ATOM 642 N N . VAL A 1 88 ? -11.380 -4.684 1.871 1.00 82.12 88 VAL A N 1
ATOM 643 C CA . VAL A 1 88 ? -12.508 -4.516 2.808 1.00 82.12 88 VAL A CA 1
ATOM 644 C C . VAL A 1 88 ? -12.574 -5.647 3.838 1.00 82.12 88 VAL A C 1
ATOM 646 O O . VAL A 1 88 ? -12.786 -5.379 5.022 1.00 82.12 88 VAL A O 1
ATOM 649 N N . VAL A 1 89 ? -12.378 -6.903 3.427 1.00 80.56 89 VAL A N 1
ATOM 650 C CA . VAL A 1 89 ? -12.394 -8.045 4.360 1.00 80.56 89 VAL A CA 1
ATOM 651 C C . VAL A 1 89 ? -11.217 -7.976 5.336 1.00 80.56 89 VAL A C 1
ATOM 653 O O . VAL A 1 89 ? -11.423 -8.149 6.537 1.00 80.56 89 VAL A O 1
ATOM 656 N N . ALA A 1 90 ? -10.013 -7.674 4.848 1.00 79.62 90 ALA A N 1
ATOM 657 C CA . ALA A 1 90 ? -8.812 -7.521 5.667 1.00 79.62 90 ALA A CA 1
ATOM 658 C C . ALA A 1 90 ? -8.965 -6.400 6.701 1.00 79.62 90 ALA A C 1
ATOM 660 O O . ALA A 1 90 ? -8.710 -6.611 7.881 1.00 79.62 90 ALA A O 1
ATOM 661 N N . ILE A 1 91 ? -9.461 -5.238 6.277 1.00 83.19 91 ILE A N 1
ATOM 662 C CA . ILE A 1 91 ? -9.739 -4.077 7.134 1.00 83.19 91 ILE A CA 1
ATOM 663 C C . ILE A 1 91 ? -10.742 -4.439 8.217 1.00 83.19 91 ILE A C 1
ATOM 665 O O . ILE A 1 91 ? -10.541 -4.107 9.383 1.00 83.19 91 ILE A O 1
ATOM 669 N N . ARG A 1 92 ? -11.818 -5.135 7.837 1.00 88.38 92 ARG A N 1
ATOM 670 C CA . ARG A 1 92 ? -12.863 -5.533 8.776 1.00 88.38 92 ARG A CA 1
ATOM 671 C C . ARG A 1 92 ? -12.312 -6.416 9.891 1.00 88.38 92 ARG A C 1
ATOM 673 O O . ARG A 1 92 ? -12.678 -6.208 11.040 1.00 88.38 92 ARG A O 1
ATOM 680 N N . GLN A 1 93 ? -11.458 -7.373 9.535 1.00 84.44 93 GLN A N 1
ATOM 681 C CA . GLN A 1 93 ? -10.863 -8.315 10.483 1.00 84.44 93 GLN A CA 1
ATOM 682 C C . GLN A 1 93 ? -9.731 -7.689 11.302 1.00 84.44 93 GLN A C 1
ATOM 684 O O . GLN A 1 93 ? -9.622 -7.968 12.484 1.00 84.44 93 GLN A O 1
ATOM 689 N N . ALA A 1 94 ? -8.893 -6.844 10.696 1.00 83.12 94 ALA A N 1
ATOM 690 C CA . ALA A 1 94 ? -7.757 -6.246 11.390 1.00 83.12 94 ALA A CA 1
ATOM 691 C C . ALA A 1 94 ? -8.186 -5.156 12.381 1.00 83.12 94 ALA A C 1
ATOM 693 O O . ALA A 1 94 ? -7.617 -5.059 13.460 1.00 83.12 94 ALA A O 1
ATOM 694 N N . LEU A 1 95 ? -9.159 -4.316 12.010 1.00 82.75 95 LEU A N 1
ATOM 695 C CA . LEU A 1 95 ? -9.591 -3.165 12.816 1.00 82.75 95 LEU A CA 1
ATOM 696 C C . LEU A 1 95 ? -10.822 -3.449 13.690 1.00 82.75 95 LEU A C 1
ATOM 698 O O . LEU A 1 95 ? -11.350 -2.508 14.277 1.00 82.75 95 LEU A O 1
ATOM 702 N N . ASP A 1 96 ? -11.300 -4.697 13.744 1.00 84.81 96 ASP A N 1
ATOM 703 C CA . ASP A 1 96 ? -12.523 -5.097 14.459 1.00 84.81 96 ASP A CA 1
ATOM 704 C C . ASP A 1 96 ? -13.752 -4.248 14.079 1.00 84.81 96 ASP A C 1
ATOM 706 O O . ASP A 1 96 ? -14.520 -3.756 14.912 1.00 84.81 96 ASP A O 1
ATOM 710 N N . PHE A 1 97 ? -13.944 -4.034 12.776 1.00 87.50 97 PHE A N 1
ATOM 711 C CA . PHE A 1 97 ? -14.988 -3.153 12.254 1.00 87.50 97 PHE A CA 1
ATOM 712 C C . PHE A 1 97 ? -16.256 -3.880 11.818 1.00 87.50 97 PHE A C 1
ATOM 714 O O . PHE A 1 97 ? -16.259 -5.039 11.415 1.00 87.50 97 PHE A O 1
ATOM 721 N N . SER A 1 98 ? -17.368 -3.140 11.805 1.00 87.31 98 SER A N 1
ATOM 722 C CA . SER A 1 98 ? -18.528 -3.530 11.008 1.00 87.31 98 SER A CA 1
ATOM 723 C C . SER A 1 98 ? -18.219 -3.358 9.517 1.00 87.31 98 SER A C 1
ATOM 725 O O . SER A 1 98 ? -17.397 -2.527 9.124 1.00 87.31 98 SER A O 1
ATOM 727 N N . THR A 1 99 ? -18.911 -4.111 8.657 1.00 85.31 99 THR A N 1
ATOM 728 C CA . THR A 1 99 ? -18.696 -4.064 7.200 1.00 85.31 99 THR A CA 1
ATOM 729 C C . THR A 1 99 ? -18.793 -2.638 6.637 1.00 85.31 99 THR A C 1
ATOM 731 O O . THR A 1 99 ? -17.991 -2.263 5.790 1.00 85.31 99 THR A O 1
ATOM 734 N N . GLY A 1 100 ? -19.710 -1.808 7.151 1.00 86.06 100 GLY A N 1
ATOM 735 C CA . GLY A 1 100 ? -19.863 -0.417 6.709 1.00 86.06 100 GLY A CA 1
ATOM 736 C C . GLY A 1 100 ? -18.650 0.468 7.024 1.00 86.06 100 GLY A C 1
ATOM 737 O O . GLY A 1 100 ? -18.178 1.189 6.148 1.00 86.06 100 GLY A O 1
ATOM 738 N N . LYS A 1 101 ? -18.097 0.374 8.244 1.00 86.12 101 LYS A N 1
ATOM 739 C CA . LYS A 1 101 ? -16.877 1.112 8.626 1.00 86.12 101 LYS A CA 1
ATOM 740 C C . LYS A 1 101 ? -15.659 0.650 7.824 1.00 86.12 101 LYS A C 1
ATOM 742 O O . LYS A 1 101 ? -14.825 1.473 7.450 1.00 86.12 101 LYS A O 1
ATOM 747 N N . ALA A 1 102 ? -15.578 -0.648 7.529 1.00 87.19 102 ALA A N 1
ATOM 748 C CA . ALA A 1 102 ? -14.501 -1.207 6.721 1.00 87.19 102 ALA A CA 1
ATOM 749 C C . ALA A 1 102 ? -14.544 -0.700 5.271 1.00 87.19 102 ALA A C 1
ATOM 751 O O . ALA A 1 102 ? -13.523 -0.253 4.754 1.00 87.19 102 ALA A O 1
ATOM 752 N N . ILE A 1 103 ? -15.728 -0.684 4.646 1.00 86.81 103 ILE A N 1
ATOM 753 C CA . ILE A 1 103 ? -15.915 -0.127 3.296 1.00 86.81 103 ILE A CA 1
ATOM 754 C C . ILE A 1 103 ? -15.536 1.353 3.265 1.00 86.81 103 ILE A C 1
ATOM 756 O O . ILE A 1 103 ? -14.781 1.768 2.392 1.00 86.81 103 ILE A O 1
ATOM 760 N N . LEU A 1 104 ? -16.021 2.150 4.221 1.00 87.75 104 LEU A N 1
ATOM 761 C CA . LEU A 1 104 ? -15.741 3.584 4.239 1.00 87.75 104 LEU A CA 1
ATOM 762 C C . LEU A 1 104 ? -14.243 3.868 4.423 1.00 87.75 104 LEU A C 1
ATOM 764 O O . LEU A 1 104 ? -13.684 4.695 3.708 1.00 87.75 104 LEU A O 1
ATOM 768 N N . THR A 1 105 ? -13.581 3.128 5.317 1.00 87.62 105 THR A N 1
ATOM 769 C CA . THR A 1 105 ? -12.124 3.205 5.504 1.00 87.62 105 THR A CA 1
ATOM 770 C C . THR A 1 105 ? -11.386 2.863 4.209 1.00 87.62 105 THR A C 1
ATOM 772 O O . THR A 1 105 ? -10.510 3.621 3.793 1.00 87.62 105 THR A O 1
ATOM 775 N N . ALA A 1 106 ? -11.777 1.771 3.542 1.00 87.25 106 ALA A N 1
ATOM 776 C CA . ALA A 1 106 ? -11.177 1.341 2.282 1.00 87.25 106 ALA A CA 1
ATOM 777 C C . ALA A 1 106 ? -11.330 2.410 1.192 1.00 87.25 106 ALA A C 1
ATOM 779 O O . ALA A 1 106 ? -10.347 2.794 0.571 1.00 87.25 106 ALA A O 1
ATOM 780 N N . VAL A 1 107 ? -12.540 2.941 0.994 1.00 86.44 107 VAL A N 1
ATOM 781 C CA . VAL A 1 107 ? -12.824 3.947 -0.042 1.00 86.44 107 VAL A CA 1
ATOM 782 C C . VAL A 1 107 ? -12.030 5.235 0.189 1.00 86.44 107 VAL A C 1
ATOM 784 O O . VAL A 1 107 ? -11.453 5.769 -0.758 1.00 86.44 107 VAL A O 1
ATOM 787 N N . ILE A 1 108 ? -11.952 5.717 1.435 1.00 88.69 108 ILE A N 1
ATOM 788 C CA . ILE A 1 108 ? -11.200 6.938 1.772 1.00 88.69 108 ILE A CA 1
ATOM 789 C C . ILE A 1 108 ? -9.698 6.726 1.560 1.00 88.69 108 ILE A C 1
ATOM 791 O O . ILE A 1 108 ? -9.025 7.601 1.018 1.00 88.69 108 ILE A O 1
ATOM 795 N N . ALA A 1 109 ? -9.170 5.568 1.958 1.00 86.88 109 ALA A N 1
ATOM 796 C CA . ALA A 1 109 ? -7.758 5.252 1.785 1.00 86.88 109 ALA A CA 1
ATOM 797 C C . ALA A 1 109 ? -7.388 5.011 0.310 1.00 86.88 109 ALA A C 1
ATOM 799 O O . ALA A 1 109 ? -6.234 5.202 -0.077 1.00 86.88 109 ALA A O 1
ATOM 800 N N . PHE A 1 110 ? -8.341 4.548 -0.509 1.00 84.56 110 PHE A N 1
ATOM 801 C CA . PHE A 1 110 ? -8.047 4.007 -1.838 1.00 84.56 110 PHE A CA 1
ATOM 802 C C . PHE A 1 110 ? -7.577 5.088 -2.797 1.00 84.56 110 PHE A C 1
ATOM 804 O O . PHE A 1 110 ? -6.599 4.890 -3.508 1.00 84.56 110 PHE A O 1
ATOM 811 N N . ILE A 1 111 ? -8.225 6.254 -2.790 1.00 85.56 111 ILE A N 1
ATOM 812 C CA . ILE A 1 111 ? -7.867 7.360 -3.686 1.00 85.56 111 ILE A CA 1
ATOM 813 C C . ILE A 1 111 ? -6.406 7.809 -3.501 1.00 85.56 111 ILE A C 1
ATOM 815 O O . ILE A 1 111 ? -5.667 7.791 -4.487 1.00 85.56 111 ILE A O 1
ATOM 819 N N . PRO A 1 112 ? -5.935 8.179 -2.293 1.00 88.38 112 PRO A N 1
ATOM 820 C CA . PRO A 1 112 ? -4.539 8.570 -2.113 1.00 88.38 112 PRO A CA 1
ATOM 821 C C . PRO A 1 112 ? -3.559 7.430 -2.430 1.00 88.38 112 PRO A C 1
ATOM 823 O O . PRO A 1 112 ? -2.527 7.682 -3.052 1.00 88.38 112 PRO A O 1
ATOM 826 N N . ALA A 1 113 ? -3.885 6.179 -2.089 1.00 86.00 113 ALA A N 1
ATOM 827 C CA . ALA A 1 113 ? -3.038 5.030 -2.422 1.00 86.00 113 ALA A CA 1
ATOM 828 C C . ALA A 1 113 ? -2.943 4.780 -3.939 1.00 86.00 113 ALA A C 1
ATOM 830 O O . ALA A 1 113 ? -1.859 4.513 -4.468 1.00 86.00 113 ALA A O 1
ATOM 831 N N . ALA A 1 114 ? -4.060 4.923 -4.654 1.00 83.31 114 ALA A N 1
ATOM 832 C CA . ALA A 1 114 ? -4.123 4.802 -6.104 1.00 83.31 114 ALA A CA 1
ATOM 833 C C . ALA A 1 114 ? -3.321 5.915 -6.787 1.00 83.31 114 ALA A C 1
ATOM 835 O O . ALA A 1 114 ? -2.563 5.628 -7.709 1.00 83.31 114 ALA A O 1
ATOM 836 N N . ILE A 1 115 ? -3.413 7.161 -6.304 1.00 87.25 115 ILE A N 1
ATOM 837 C CA . ILE A 1 115 ? -2.613 8.282 -6.825 1.00 87.25 115 ILE A CA 1
ATOM 838 C C . ILE A 1 115 ? -1.120 7.977 -6.696 1.00 87.25 115 ILE A C 1
ATOM 840 O O . ILE A 1 115 ? -0.391 8.097 -7.679 1.00 87.25 115 ILE A O 1
ATOM 844 N N . VAL A 1 116 ? -0.667 7.542 -5.516 1.00 88.62 116 VAL A N 1
ATOM 845 C CA . VAL A 1 116 ? 0.744 7.189 -5.296 1.00 88.62 116 VAL A CA 1
ATOM 846 C C . VAL A 1 116 ? 1.177 6.069 -6.241 1.00 88.62 116 VAL A C 1
ATOM 848 O O . VAL A 1 116 ? 2.210 6.183 -6.895 1.00 88.62 116 VAL A O 1
ATOM 851 N N . THR A 1 117 ? 0.364 5.024 -6.376 1.00 83.69 117 THR A N 1
ATOM 852 C CA . THR A 1 117 ? 0.664 3.886 -7.257 1.00 83.69 117 THR A CA 1
ATOM 853 C C . THR A 1 117 ? 0.753 4.310 -8.726 1.00 83.69 117 THR A C 1
ATOM 855 O O . THR A 1 117 ? 1.714 3.966 -9.410 1.00 83.69 117 THR A O 1
ATOM 858 N N . VAL A 1 118 ? -0.199 5.111 -9.213 1.00 84.06 118 VAL A N 1
ATOM 859 C CA . VAL A 1 118 ? -0.194 5.633 -10.590 1.00 84.06 118 VAL A CA 1
ATOM 860 C C . VAL A 1 118 ? 1.031 6.510 -10.832 1.00 84.06 118 VAL A C 1
ATOM 862 O O . VAL A 1 118 ? 1.696 6.360 -11.852 1.00 84.06 118 VAL A O 1
ATOM 865 N N . VAL A 1 119 ? 1.375 7.386 -9.889 1.00 88.31 119 VAL A N 1
ATOM 866 C CA . VAL A 1 119 ? 2.566 8.241 -9.976 1.00 88.31 119 VAL A CA 1
ATOM 867 C C . VAL A 1 119 ? 3.845 7.404 -10.070 1.00 88.31 119 VAL A C 1
ATOM 869 O O . VAL A 1 119 ? 4.680 7.671 -10.937 1.00 88.31 119 VAL A O 1
ATOM 872 N N . LEU A 1 120 ? 3.977 6.366 -9.239 1.00 86.69 120 LEU A N 1
ATOM 873 C CA . LEU A 1 120 ? 5.142 5.476 -9.228 1.00 86.69 120 LEU A CA 1
ATOM 874 C C . LEU A 1 120 ? 5.302 4.673 -10.526 1.00 86.69 120 LEU A C 1
ATOM 876 O O . LEU A 1 120 ? 6.428 4.361 -10.901 1.00 86.69 120 LEU A O 1
ATOM 880 N N . LEU A 1 121 ? 4.206 4.352 -11.217 1.00 81.81 121 LEU A N 1
ATOM 881 C CA . LEU A 1 121 ? 4.240 3.575 -12.460 1.00 81.81 121 LEU A CA 1
ATOM 882 C C . LEU A 1 121 ? 4.373 4.456 -13.711 1.00 81.81 121 LEU A C 1
ATOM 884 O O . LEU A 1 121 ? 5.130 4.135 -14.629 1.00 81.81 121 LEU A O 1
ATOM 888 N N . ILE A 1 122 ? 3.651 5.575 -13.765 1.00 82.94 122 ILE A N 1
ATOM 889 C CA . ILE A 1 122 ? 3.547 6.405 -14.970 1.00 82.94 122 ILE A CA 1
ATOM 890 C C . ILE A 1 122 ? 4.753 7.331 -15.118 1.00 82.94 122 ILE A C 1
ATOM 892 O O . ILE A 1 122 ? 5.322 7.396 -16.205 1.00 82.94 122 ILE A O 1
ATOM 896 N N . ILE A 1 123 ? 5.184 8.020 -14.055 1.00 86.38 123 ILE A N 1
ATOM 897 C CA . ILE A 1 123 ? 6.261 9.018 -14.172 1.00 86.38 123 ILE A CA 1
ATOM 898 C C . ILE A 1 123 ? 7.562 8.399 -14.702 1.00 86.38 123 ILE A C 1
ATOM 900 O O . ILE A 1 123 ? 8.108 8.936 -15.668 1.00 86.38 123 ILE A O 1
ATOM 904 N N . PRO A 1 124 ? 8.061 7.267 -14.168 1.00 84.38 124 PRO A N 1
ATOM 905 C CA . PRO A 1 124 ? 9.297 6.693 -14.686 1.00 84.38 124 PRO A CA 1
ATOM 906 C C . PRO A 1 124 ? 9.148 6.183 -16.119 1.00 84.38 124 PRO A C 1
ATOM 908 O O . PRO A 1 124 ? 10.069 6.323 -16.918 1.00 84.38 124 PRO A O 1
ATOM 911 N N . THR A 1 125 ? 7.972 5.656 -16.469 1.00 80.38 125 THR A N 1
ATOM 912 C CA . THR A 1 125 ? 7.671 5.21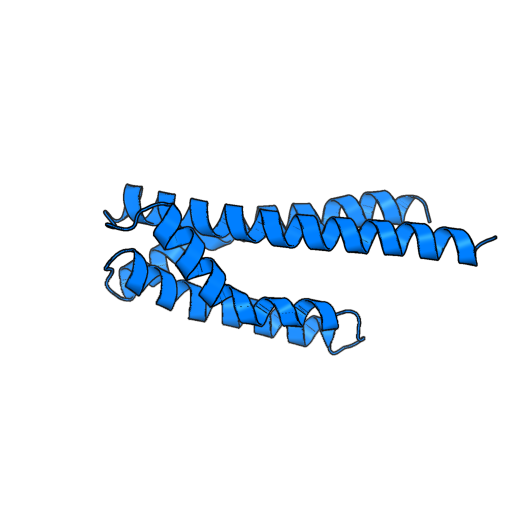9 -17.838 1.00 80.38 125 THR A CA 1
ATOM 913 C C . THR A 1 125 ? 7.719 6.390 -18.819 1.00 80.38 125 THR A C 1
ATOM 915 O O . THR A 1 125 ? 8.303 6.258 -19.890 1.00 80.38 125 THR A O 1
ATOM 918 N N . LEU A 1 126 ? 7.174 7.552 -18.445 1.00 82.56 126 LEU A N 1
ATOM 919 C CA . LEU A 1 126 ? 7.222 8.764 -19.269 1.00 82.56 126 LEU A CA 1
ATOM 920 C C . LEU A 1 126 ? 8.645 9.319 -19.410 1.00 82.56 126 LEU A C 1
ATOM 922 O O . LEU A 1 126 ? 9.027 9.720 -20.503 1.00 82.56 126 LEU A O 1
ATOM 926 N N . ILE A 1 127 ? 9.441 9.318 -18.335 1.00 82.94 127 ILE A N 1
ATOM 927 C CA . ILE A 1 127 ? 10.834 9.797 -18.363 1.00 82.94 127 ILE A CA 1
ATOM 928 C C . ILE A 1 127 ? 11.699 8.910 -19.265 1.00 82.94 127 ILE A C 1
ATOM 930 O O . ILE A 1 127 ? 12.486 9.419 -20.059 1.00 82.94 127 ILE A O 1
ATOM 934 N N . LEU A 1 128 ? 11.548 7.590 -19.150 1.00 79.44 128 LEU A N 1
ATOM 935 C CA . LEU A 1 128 ? 12.338 6.626 -19.915 1.00 79.44 128 LEU A CA 1
ATOM 936 C C . LEU A 1 128 ? 11.861 6.507 -21.370 1.00 79.44 128 LEU A C 1
ATOM 938 O O . LEU A 1 128 ? 12.686 6.341 -22.261 1.00 79.44 128 LEU A O 1
ATOM 942 N N . GLY A 1 129 ? 10.552 6.621 -21.618 1.00 67.50 129 GLY A N 1
ATOM 943 C CA . GLY A 1 129 ? 9.963 6.576 -22.961 1.00 67.50 129 GLY A CA 1
ATOM 944 C C . GLY A 1 129 ? 10.101 7.877 -23.759 1.00 67.50 129 GLY A C 1
ATOM 945 O O . GLY A 1 129 ? 10.000 7.855 -24.978 1.00 67.50 129 GLY A O 1
ATOM 946 N N . ALA A 1 130 ? 10.366 9.013 -23.106 1.00 60.59 130 ALA A N 1
ATOM 947 C CA . ALA A 1 130 ? 10.653 10.279 -23.789 1.00 60.59 130 ALA A CA 1
ATOM 948 C C . ALA A 1 130 ? 12.053 10.320 -24.436 1.00 60.59 130 ALA A C 1
ATOM 950 O O . ALA A 1 130 ? 12.345 11.250 -25.187 1.00 60.59 130 ALA A O 1
ATOM 951 N N . GLY A 1 131 ? 12.918 9.347 -24.129 1.00 54.22 131 GLY A N 1
ATOM 952 C CA . GLY A 1 131 ? 14.282 9.241 -24.655 1.00 54.22 131 GLY A CA 1
ATOM 953 C C . GLY A 1 131 ? 14.519 8.089 -25.638 1.00 54.22 131 GLY A C 1
ATOM 954 O O . GLY A 1 131 ? 15.675 7.873 -25.994 1.00 54.22 131 GLY A O 1
ATOM 955 N N . SER A 1 132 ? 13.476 7.347 -26.035 1.00 47.84 132 SER A N 1
ATOM 956 C CA . SER A 1 132 ? 13.543 6.173 -26.929 1.00 47.84 132 SER A CA 1
ATOM 957 C C . SER A 1 132 ? 12.985 6.439 -28.320 1.00 47.84 132 SER A C 1
ATOM 959 O O . SER A 1 132 ? 11.911 7.078 -28.375 1.00 47.84 132 SER A O 1
#

Secondary structure (DSSP, 8-state):
-HHHHHHHHHHHHHHHHHHHHHHHHHHHHHHHHHHHHHHH-----HHHHHHHHHHHTGGGGGGGGGGSTTHHHHHHHHHHHHHHHHHHHHHHHHTT--HHHHHHHHHHHHHHHHHHHHHHHHHHHHHHHTT-